Protein AF-A0AA40IBG6-F1 (afdb_monomer_lite)

pLDDT: mean 87.02, std 14.03, range [42.5, 98.12]

Structure (mmCIF, N/CA/C/O backbone):
data_AF-A0AA40IBG6-F1
#
_entry.id   AF-A0AA40IBG6-F1
#
loop_
_atom_site.group_PDB
_atom_site.id
_atom_site.type_symbol
_atom_site.label_atom_id
_atom_site.label_alt_id
_atom_site.label_comp_id
_atom_site.label_asym_id
_atom_site.label_entity_id
_atom_site.label_seq_id
_atom_site.pdbx_PDB_ins_code
_atom_site.Cartn_x
_atom_site.Cartn_y
_atom_site.Cartn_z
_atom_site.occupancy
_atom_site.B_iso_or_equiv
_atom_site.auth_seq_id
_atom_site.auth_comp_id
_atom_site.auth_asym_id
_atom_site.auth_atom_id
_atom_site.pdbx_PDB_model_num
ATOM 1 N N . MET A 1 1 ? -14.251 -7.271 5.696 1.00 66.44 1 MET A N 1
ATOM 2 C CA . MET A 1 1 ? -12.807 -7.346 6.015 1.00 66.44 1 MET A CA 1
ATOM 3 C C . MET A 1 1 ? -12.071 -6.336 5.157 1.00 66.44 1 MET A C 1
ATOM 5 O O . MET A 1 1 ? -12.525 -6.107 4.042 1.00 66.44 1 MET A O 1
ATOM 9 N N . ALA A 1 2 ? -11.006 -5.712 5.669 1.00 77.56 2 ALA A N 1
ATOM 10 C CA . ALA A 1 2 ? -10.281 -4.686 4.913 1.00 77.56 2 ALA A CA 1
ATOM 11 C C . ALA A 1 2 ? -9.310 -5.315 3.896 1.00 77.56 2 ALA A C 1
ATOM 13 O O . ALA A 1 2 ? -9.267 -4.885 2.748 1.00 77.56 2 ALA A O 1
ATOM 14 N N . LEU A 1 3 ? -8.611 -6.389 4.282 1.00 86.69 3 LEU A N 1
ATOM 15 C CA . LEU A 1 3 ? -7.849 -7.231 3.357 1.00 86.69 3 LEU A CA 1
ATOM 16 C C . LEU A 1 3 ? -8.716 -8.372 2.829 1.00 86.69 3 LEU A C 1
ATOM 18 O O . LEU A 1 3 ? -9.532 -8.930 3.570 1.00 86.69 3 LEU A O 1
ATOM 22 N N . ARG A 1 4 ? -8.513 -8.738 1.564 1.00 84.06 4 ARG A N 1
ATOM 23 C CA . ARG A 1 4 ? -9.195 -9.859 0.910 1.00 84.06 4 ARG A CA 1
ATOM 24 C C . ARG A 1 4 ? -8.158 -10.941 0.603 1.00 84.06 4 ARG A C 1
ATOM 26 O O . ARG A 1 4 ? -7.210 -10.619 -0.103 1.00 84.06 4 ARG A O 1
ATOM 33 N N . PRO A 1 5 ? -8.323 -12.186 1.079 1.00 74.19 5 PRO A N 1
ATOM 34 C CA . PRO A 1 5 ? -7.354 -13.263 0.846 1.00 74.19 5 PRO A CA 1
ATOM 35 C C . PRO A 1 5 ? -7.055 -13.541 -0.635 1.00 74.19 5 PRO A C 1
ATOM 37 O O . PRO A 1 5 ? -5.993 -14.056 -0.970 1.00 74.19 5 PRO A O 1
ATOM 40 N N . GLU A 1 6 ? -7.987 -13.206 -1.525 1.00 77.94 6 GLU A N 1
ATOM 41 C CA . GLU A 1 6 ? -7.877 -13.398 -2.971 1.00 77.94 6 GLU A CA 1
ATOM 42 C C . GLU A 1 6 ? -7.186 -12.214 -3.677 1.00 77.94 6 GLU A C 1
ATOM 44 O O . GLU A 1 6 ? -6.850 -12.291 -4.862 1.00 77.94 6 GLU A O 1
ATOM 49 N N . ASP A 1 7 ? -6.980 -11.096 -2.975 1.00 80.06 7 ASP A N 1
ATOM 50 C CA . ASP A 1 7 ? -6.405 -9.881 -3.540 1.00 80.06 7 ASP A CA 1
ATOM 51 C C . ASP A 1 7 ? -4.877 -9.937 -3.544 1.00 80.06 7 ASP A C 1
ATOM 53 O O . ASP A 1 7 ? -4.199 -9.445 -2.650 1.00 80.06 7 ASP A O 1
ATOM 57 N N . THR A 1 8 ? -4.323 -10.457 -4.638 1.00 75.94 8 THR A N 1
ATOM 58 C CA . THR A 1 8 ? -2.866 -10.537 -4.861 1.00 75.94 8 THR A CA 1
ATOM 59 C C . THR A 1 8 ? -2.125 -9.188 -4.828 1.00 75.94 8 THR A C 1
ATOM 61 O O . THR A 1 8 ? -0.888 -9.165 -4.867 1.00 75.94 8 THR A O 1
ATOM 64 N N . SER A 1 9 ? -2.845 -8.057 -4.791 1.00 79.12 9 SER A N 1
ATOM 65 C CA . SER A 1 9 ? -2.252 -6.724 -4.659 1.00 79.12 9 SER A CA 1
ATOM 66 C C . SER A 1 9 ? -1.883 -6.354 -3.222 1.00 79.12 9 SER A C 1
ATOM 68 O O 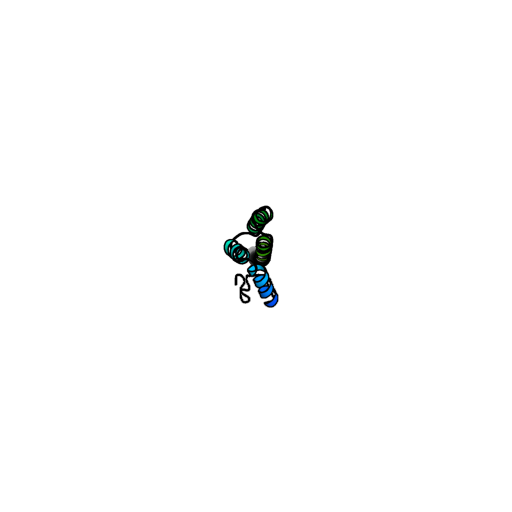. SER A 1 9 ? -1.100 -5.423 -3.045 1.00 79.12 9 SER A O 1
ATOM 70 N N . ASP A 1 10 ? -2.389 -7.072 -2.214 1.00 83.19 10 ASP A N 1
ATOM 71 C CA . ASP A 1 10 ? -2.104 -6.793 -0.802 1.00 83.19 10 ASP A CA 1
ATOM 72 C C . ASP A 1 10 ? -0.654 -7.111 -0.388 1.00 83.19 10 ASP A C 1
ATOM 74 O O . ASP A 1 10 ? -0.144 -6.531 0.567 1.00 83.19 10 ASP A O 1
ATOM 78 N N . GLY A 1 11 ? 0.033 -7.957 -1.161 1.00 87.00 11 GLY A N 1
ATOM 79 C CA . GLY A 1 11 ? 1.432 -8.334 -0.976 1.00 87.00 11 GLY A CA 1
ATOM 80 C C . GLY A 1 11 ? 1.671 -9.495 -0.011 1.00 87.00 11 GLY A C 1
ATOM 81 O O . GLY A 1 11 ? 2.820 -9.919 0.121 1.00 87.00 11 GLY A O 1
ATOM 82 N N . PHE A 1 12 ? 0.630 -10.052 0.606 1.00 90.69 12 PHE A N 1
ATOM 83 C CA . PHE A 1 12 ? 0.742 -11.233 1.454 1.00 90.69 12 PHE A CA 1
ATOM 84 C C . PHE A 1 12 ? 0.654 -12.517 0.620 1.00 90.69 12 PHE A C 1
ATOM 86 O O . PHE A 1 12 ? -0.102 -12.621 -0.340 1.00 90.69 12 PHE A O 1
ATOM 93 N N . GLN A 1 13 ? 1.445 -13.526 0.991 1.00 89.25 13 GLN A N 1
ATOM 94 C CA . GLN A 1 13 ? 1.469 -14.816 0.290 1.00 89.25 13 GLN A CA 1
ATOM 95 C C . GLN A 1 13 ? 0.556 -15.869 0.934 1.00 89.25 13 GLN A C 1
ATOM 97 O O . GLN A 1 13 ? 0.129 -16.812 0.270 1.00 89.25 13 GLN A O 1
ATOM 102 N N . HIS A 1 14 ? 0.278 -15.740 2.232 1.00 90.31 14 HIS A N 1
ATOM 103 C CA . HIS A 1 14 ? -0.388 -16.777 3.013 1.00 90.31 14 HIS A CA 1
ATOM 104 C C . HIS A 1 14 ? -1.701 -16.261 3.609 1.00 90.31 14 HIS A C 1
ATOM 106 O O . HIS A 1 14 ? -1.710 -15.309 4.390 1.00 90.31 14 HIS A O 1
ATOM 112 N N . GLY A 1 15 ? -2.815 -16.921 3.277 1.00 89.44 15 GLY A N 1
ATOM 113 C CA . GLY A 1 15 ? -4.154 -16.497 3.704 1.00 89.44 15 GLY A CA 1
ATOM 114 C C . GLY A 1 15 ? -4.372 -16.517 5.222 1.00 89.44 15 GLY A C 1
ATOM 115 O O . GLY A 1 15 ? -5.126 -15.702 5.742 1.00 89.44 15 GLY A O 1
ATOM 116 N N . ASN A 1 16 ? -3.668 -17.381 5.961 1.00 93.12 16 ASN A N 1
ATOM 117 C CA . ASN A 1 16 ? -3.695 -17.382 7.428 1.00 93.12 16 ASN A CA 1
ATOM 118 C C . ASN A 1 16 ? -3.063 -16.112 8.029 1.00 93.12 16 ASN A C 1
ATOM 120 O O . ASN A 1 16 ? -3.562 -15.601 9.028 1.00 93.12 16 ASN A O 1
ATOM 124 N N . VAL A 1 17 ? -2.014 -15.569 7.404 1.00 93.44 17 VAL A N 1
ATOM 125 C CA . VAL A 1 17 ? -1.412 -14.288 7.802 1.00 93.44 17 VAL A CA 1
ATOM 126 C C . VAL A 1 17 ? -2.390 -13.148 7.525 1.00 93.44 17 VAL A C 1
ATOM 128 O O . VAL A 1 17 ? -2.609 -12.316 8.401 1.00 93.44 17 VAL A O 1
ATOM 131 N N . VAL A 1 18 ? -3.044 -13.149 6.358 1.00 93.06 18 VAL A N 1
ATOM 132 C CA . VAL A 1 18 ? -4.083 -12.160 6.014 1.00 93.06 18 VAL A CA 1
ATOM 133 C C . VAL A 1 18 ? -5.233 -12.194 7.023 1.00 93.06 18 VAL A C 1
ATOM 135 O O . VAL A 1 18 ? -5.661 -11.146 7.507 1.00 93.06 18 VAL A O 1
ATOM 138 N N . ALA A 1 19 ? -5.711 -13.388 7.382 1.00 93.88 19 ALA A N 1
ATOM 139 C CA . ALA A 1 19 ? -6.766 -13.561 8.375 1.00 93.88 19 ALA A CA 1
ATOM 140 C C . ALA A 1 19 ? -6.353 -13.020 9.752 1.00 93.88 19 ALA A C 1
ATOM 142 O O . ALA A 1 19 ? -7.118 -12.276 10.362 1.00 93.88 19 ALA A O 1
ATOM 143 N N . PHE A 1 20 ? -5.133 -13.322 10.207 1.00 95.25 20 PHE A N 1
ATOM 144 C CA . PHE A 1 20 ? -4.607 -12.824 11.478 1.00 95.25 20 PHE A CA 1
ATOM 145 C C . PHE A 1 20 ? -4.463 -11.297 11.495 1.00 95.25 20 PHE A C 1
ATOM 147 O O . PHE A 1 20 ? -4.882 -10.649 12.450 1.00 95.25 20 PHE A O 1
ATOM 154 N N . VAL A 1 21 ? -3.921 -10.696 10.432 1.00 95.38 21 VAL A N 1
ATOM 155 C CA . VAL A 1 21 ? -3.799 -9.232 10.327 1.00 95.38 21 VAL A CA 1
ATOM 156 C C . VAL A 1 21 ? -5.179 -8.575 10.319 1.00 95.38 21 VAL A C 1
ATOM 158 O O . VAL A 1 21 ? -5.397 -7.610 11.051 1.00 95.38 21 VAL A O 1
ATOM 161 N N . ASN A 1 22 ? -6.134 -9.117 9.556 1.00 94.56 22 ASN A N 1
ATOM 162 C CA . ASN A 1 22 ? -7.521 -8.651 9.571 1.00 94.56 22 ASN A CA 1
ATOM 163 C C . ASN A 1 22 ? -8.147 -8.759 10.966 1.00 94.56 22 ASN A C 1
ATOM 165 O O . ASN A 1 22 ? -8.821 -7.823 11.383 1.00 94.56 22 ASN A O 1
ATOM 169 N N . GLU A 1 23 ? -7.925 -9.861 11.688 1.00 95.75 23 GLU A N 1
ATOM 170 C CA . GLU A 1 23 ? -8.406 -10.037 13.063 1.00 95.75 23 GLU A CA 1
ATOM 171 C C . GLU A 1 23 ? -7.813 -8.972 13.989 1.00 95.75 23 GLU A C 1
ATOM 173 O O . GLU A 1 23 ? -8.551 -8.307 14.712 1.00 95.75 23 GLU A O 1
ATOM 178 N N . LYS A 1 24 ? -6.490 -8.771 13.951 1.00 96.12 24 LYS A N 1
ATOM 179 C CA . LYS A 1 24 ? -5.801 -7.785 14.793 1.00 96.12 24 LYS A CA 1
ATOM 180 C C . LYS A 1 24 ? -6.247 -6.360 14.507 1.00 96.12 24 LYS A C 1
ATOM 182 O O . LYS A 1 24 ? -6.495 -5.602 15.439 1.00 96.12 24 LYS A 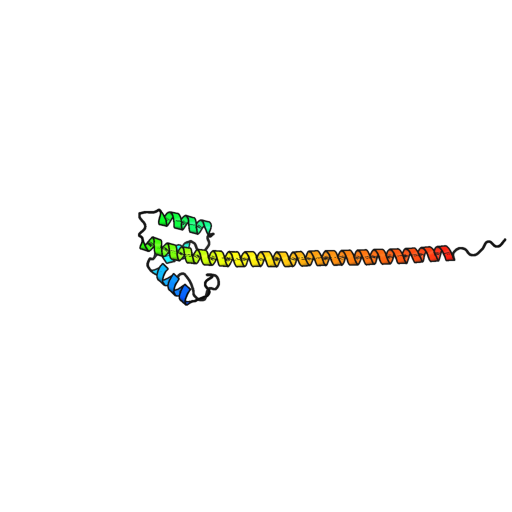O 1
ATOM 187 N N . MET A 1 25 ? -6.404 -6.022 13.237 1.00 94.12 25 MET A N 1
ATOM 188 C CA . MET A 1 25 ? -6.907 -4.727 12.807 1.00 94.12 25 MET A CA 1
ATOM 189 C C . MET A 1 25 ? -8.373 -4.532 13.220 1.00 94.12 25 MET A C 1
ATOM 191 O O . MET A 1 25 ? -8.728 -3.469 13.713 1.00 94.12 25 MET A O 1
ATOM 195 N N . ALA A 1 26 ? -9.218 -5.560 13.096 1.00 94.69 26 ALA A N 1
ATOM 196 C CA . ALA A 1 26 ? -10.644 -5.498 13.431 1.00 94.69 26 ALA A CA 1
ATOM 197 C C . ALA A 1 26 ? -10.945 -5.395 14.937 1.00 94.69 26 ALA A C 1
ATOM 199 O O . ALA A 1 26 ? -12.107 -5.228 15.305 1.00 94.69 26 ALA A O 1
ATOM 200 N N . ARG A 1 27 ? -9.928 -5.452 15.809 1.00 94.38 27 ARG A N 1
ATOM 201 C CA . ARG A 1 27 ? -10.091 -5.236 17.258 1.00 94.38 27 ARG A CA 1
ATOM 202 C C . ARG A 1 27 ? -10.613 -3.844 17.598 1.00 94.38 27 ARG A C 1
ATOM 204 O O . ARG A 1 27 ? -11.204 -3.669 18.655 1.00 94.38 27 ARG A O 1
ATOM 211 N N . HIS A 1 28 ? -10.428 -2.875 16.705 1.00 96.69 28 HIS A N 1
ATOM 212 C CA . HIS A 1 28 ? -10.970 -1.531 16.847 1.00 96.69 28 HIS A CA 1
ATOM 213 C C . HIS A 1 28 ? -11.388 -0.985 15.473 1.00 96.69 28 HIS A C 1
ATOM 215 O O . HIS A 1 28 ? -10.682 -1.190 14.487 1.00 96.69 28 HIS A O 1
ATOM 221 N N . THR A 1 29 ? -12.501 -0.247 15.390 1.00 93.56 29 THR A N 1
ATOM 222 C CA . THR A 1 29 ? -13.066 0.262 14.115 1.00 93.56 29 THR A CA 1
ATOM 223 C C . THR A 1 29 ? -12.084 1.123 13.319 1.00 93.56 29 THR A C 1
ATOM 225 O O . THR A 1 29 ? -11.977 0.986 12.102 1.00 93.56 29 THR A O 1
ATOM 228 N N . LYS A 1 30 ? -11.281 1.924 14.030 1.00 93.62 30 LYS A N 1
ATOM 229 C CA . LYS A 1 30 ? -10.188 2.709 13.441 1.00 93.62 30 LYS A CA 1
ATOM 230 C C . LYS A 1 30 ? -9.180 1.898 12.626 1.00 93.62 30 LYS A C 1
ATOM 232 O O . LYS A 1 30 ? -8.598 2.465 11.717 1.00 93.62 30 LYS A O 1
ATOM 237 N N . GLY A 1 31 ? -8.951 0.614 12.909 1.00 94.50 31 GLY A N 1
ATOM 238 C CA . GLY A 1 31 ? -7.999 -0.190 12.135 1.00 94.50 31 GLY A CA 1
ATOM 239 C C . GLY A 1 31 ? -8.429 -0.342 10.670 1.00 94.50 31 GLY A C 1
ATOM 240 O O . GLY A 1 31 ? -7.717 0.123 9.776 1.00 94.50 31 GLY A O 1
ATOM 241 N N . PRO A 1 32 ? -9.601 -0.953 10.399 1.00 94.12 32 PRO A N 1
ATOM 242 C CA . PRO A 1 32 ? -10.127 -1.078 9.044 1.00 94.12 32 PRO A CA 1
ATOM 243 C C . PRO A 1 32 ? -10.395 0.272 8.371 1.00 94.12 32 PRO A C 1
ATOM 245 O O . PRO A 1 32 ? -10.127 0.401 7.179 1.00 94.12 32 PRO A O 1
ATOM 248 N N . GLU A 1 33 ? -10.884 1.272 9.114 1.00 95.50 33 GLU A N 1
ATOM 249 C CA . GLU A 1 33 ? -11.085 2.639 8.605 1.00 95.50 33 GLU A CA 1
ATOM 250 C C . GLU A 1 33 ? -9.762 3.243 8.129 1.00 95.50 33 GLU A C 1
ATOM 252 O O . GLU A 1 33 ? -9.646 3.650 6.974 1.00 95.50 33 GLU A O 1
ATOM 257 N N . PHE A 1 34 ? -8.726 3.188 8.970 1.00 96.06 34 PHE A N 1
ATOM 258 C CA . PHE A 1 34 ? -7.398 3.680 8.630 1.00 96.06 34 PHE A CA 1
ATOM 259 C C . PHE A 1 34 ? -6.833 2.974 7.394 1.00 96.06 34 PHE A C 1
ATOM 261 O O . PHE A 1 34 ? -6.261 3.626 6.525 1.00 96.06 34 PHE A O 1
ATOM 268 N N . TYR A 1 35 ? -7.005 1.657 7.261 1.00 95.25 35 TYR A N 1
ATOM 269 C CA . TYR A 1 35 ? -6.565 0.951 6.055 1.00 95.25 35 TYR A CA 1
ATOM 270 C C . TYR A 1 35 ? -7.270 1.471 4.791 1.00 95.25 35 TYR A C 1
ATOM 272 O O . TYR A 1 35 ? -6.615 1.783 3.794 1.00 95.25 35 TYR A O 1
ATOM 280 N N . LEU A 1 36 ? -8.602 1.574 4.826 1.00 94.50 36 LEU A N 1
ATOM 281 C CA . LEU A 1 36 ? -9.413 1.951 3.666 1.00 94.50 36 LEU A CA 1
ATOM 282 C C . LEU A 1 36 ? -9.191 3.408 3.247 1.00 94.50 36 LEU A C 1
ATOM 284 O O . LEU A 1 36 ? -9.052 3.682 2.056 1.00 94.50 36 LEU A O 1
ATOM 288 N N . GLU A 1 37 ? -9.098 4.327 4.208 1.00 95.75 37 GLU A N 1
ATOM 289 C CA . GLU A 1 37 ? -8.869 5.756 3.957 1.00 95.75 37 GLU A CA 1
ATOM 290 C C . GLU A 1 37 ? -7.499 6.044 3.333 1.00 95.75 37 GLU A C 1
ATOM 292 O O . GLU A 1 37 ? -7.316 7.061 2.662 1.00 95.75 37 GLU A O 1
ATOM 297 N N . ASN A 1 38 ? -6.524 5.161 3.554 1.00 95.19 38 ASN A N 1
ATOM 298 C CA . ASN A 1 38 ? -5.132 5.401 3.188 1.00 95.19 38 ASN A CA 1
ATOM 299 C C . ASN A 1 38 ? -4.615 4.468 2.078 1.00 95.19 38 ASN A C 1
ATOM 301 O O . ASN A 1 38 ? -3.451 4.557 1.694 1.00 95.19 38 ASN A O 1
ATOM 305 N N . ILE A 1 39 ? -5.473 3.620 1.496 1.00 92.25 39 ILE A N 1
ATOM 306 C CA . ILE A 1 39 ? -5.097 2.617 0.479 1.00 92.25 39 ILE A CA 1
ATOM 307 C C . ILE A 1 39 ? -4.490 3.207 -0.805 1.00 92.25 39 ILE A C 1
ATOM 309 O O . ILE A 1 39 ? -3.750 2.528 -1.524 1.00 92.25 39 ILE A O 1
ATOM 313 N N . SER A 1 40 ? -4.823 4.461 -1.111 1.00 91.06 40 SER A N 1
ATOM 314 C CA . SER A 1 40 ? -4.373 5.174 -2.311 1.00 91.06 40 SER A CA 1
ATOM 315 C C . SER A 1 40 ? -3.132 6.037 -2.086 1.00 91.06 40 SER A C 1
ATOM 317 O O . SER A 1 40 ? -2.568 6.523 -3.067 1.00 91.06 40 SER A O 1
ATOM 319 N N . LEU A 1 41 ? -2.711 6.225 -0.834 1.00 93.69 41 LEU A N 1
ATOM 320 C CA . LEU A 1 41 ? -1.598 7.100 -0.480 1.00 93.69 41 LEU A CA 1
ATOM 321 C C . LEU A 1 41 ? -0.238 6.434 -0.716 1.00 93.69 41 LEU A C 1
ATOM 323 O O . LEU A 1 41 ? -0.119 5.216 -0.888 1.00 93.69 41 LEU A O 1
ATOM 327 N N . SER A 1 42 ? 0.807 7.256 -0.745 1.00 93.06 42 SER A N 1
ATOM 328 C CA . SER A 1 42 ? 2.187 6.783 -0.686 1.00 93.06 42 SER A CA 1
ATOM 329 C C . SER A 1 42 ? 2.544 6.293 0.721 1.00 93.06 42 SER A C 1
ATOM 331 O O . SER A 1 42 ? 1.921 6.683 1.706 1.00 93.06 42 SER A O 1
ATOM 333 N N . TRP A 1 43 ? 3.583 5.458 0.829 1.00 94.38 43 TRP A N 1
ATOM 334 C CA . TRP A 1 43 ? 4.035 4.961 2.134 1.00 94.38 43 TRP A CA 1
ATOM 335 C C . TRP A 1 43 ? 4.401 6.096 3.105 1.00 94.38 43 TRP A C 1
ATOM 337 O O . TRP A 1 43 ? 4.026 6.032 4.269 1.00 94.38 43 TRP A O 1
ATOM 347 N N . ALA A 1 44 ? 5.061 7.151 2.617 1.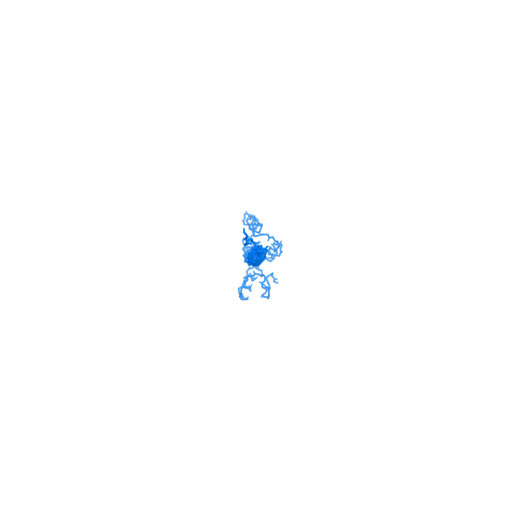00 95.50 44 ALA A N 1
ATOM 348 C CA . ALA A 1 44 ? 5.446 8.295 3.441 1.00 95.50 44 ALA A CA 1
ATOM 349 C C . ALA A 1 44 ? 4.224 8.982 4.078 1.00 95.50 44 ALA A C 1
ATOM 351 O O . ALA A 1 44 ? 4.196 9.203 5.283 1.00 95.50 44 ALA A O 1
ATOM 352 N N . GLU A 1 45 ? 3.169 9.226 3.296 1.00 97.25 45 GLU A N 1
ATOM 353 C CA . GLU A 1 45 ? 1.934 9.842 3.801 1.00 97.25 45 GLU A CA 1
ATOM 354 C C . GLU A 1 45 ? 1.204 8.949 4.819 1.00 97.25 45 GLU A C 1
ATOM 356 O O . GLU A 1 45 ? 0.617 9.447 5.781 1.00 97.25 45 GLU A O 1
ATOM 361 N N . VAL A 1 46 ? 1.233 7.624 4.624 1.00 97.19 46 VAL A N 1
ATOM 362 C CA . VAL A 1 46 ? 0.681 6.658 5.589 1.00 97.19 46 VAL A CA 1
ATOM 363 C C . VAL A 1 46 ? 1.456 6.712 6.906 1.00 97.19 46 VAL A C 1
ATOM 365 O O . VAL A 1 46 ? 0.847 6.741 7.977 1.00 97.19 46 VAL A O 1
ATOM 368 N N . GLU A 1 47 ? 2.787 6.735 6.834 1.00 97.81 47 GLU A N 1
ATOM 369 C CA . GLU A 1 47 ? 3.668 6.780 8.001 1.00 97.81 47 GLU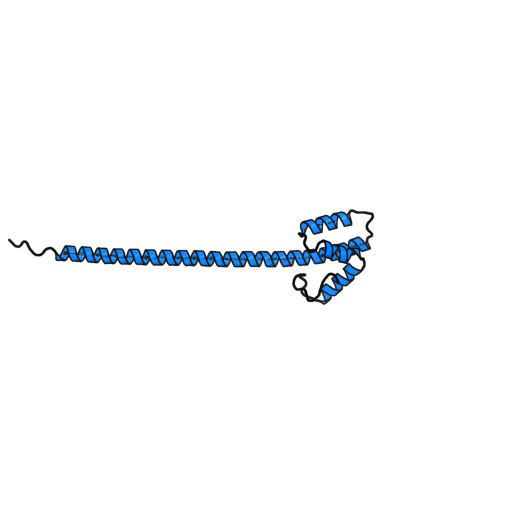 A CA 1
ATOM 370 C C . GLU A 1 47 ? 3.500 8.085 8.793 1.00 97.81 47 GLU A C 1
ATOM 372 O O . GLU A 1 47 ? 3.383 8.050 10.020 1.00 97.81 47 GLU A O 1
ATOM 377 N N . ASP A 1 48 ? 3.374 9.223 8.107 1.00 98.12 48 ASP A N 1
ATOM 378 C CA . ASP A 1 48 ? 3.108 10.520 8.737 1.00 98.12 48 ASP A CA 1
ATOM 379 C C . ASP A 1 48 ? 1.758 10.541 9.467 1.00 98.12 48 ASP A C 1
ATOM 381 O O . ASP A 1 48 ? 1.657 11.009 10.606 1.00 98.12 48 ASP A O 1
ATOM 385 N N . LYS A 1 49 ? 0.711 9.968 8.862 1.00 97.56 49 LYS A N 1
ATOM 386 C CA . LYS A 1 49 ? -0.595 9.831 9.523 1.00 97.56 49 LYS A CA 1
ATOM 387 C C . LYS A 1 49 ? -0.540 8.896 10.727 1.00 97.56 49 LYS A C 1
ATOM 389 O O . LYS A 1 49 ? -1.159 9.189 11.751 1.00 97.56 49 LYS A O 1
ATOM 394 N N . LEU A 1 50 ? 0.197 7.787 10.634 1.00 97.50 50 LEU A N 1
ATOM 395 C CA . LEU A 1 50 ? 0.382 6.883 11.767 1.00 97.50 50 LEU A CA 1
ATOM 396 C C . LEU A 1 50 ? 1.103 7.593 12.918 1.00 97.50 50 LEU A C 1
ATOM 398 O O . LEU A 1 50 ? 0.659 7.488 14.060 1.00 97.50 50 LEU A O 1
ATOM 402 N N . ARG A 1 51 ? 2.164 8.354 12.628 1.00 97.88 51 ARG A N 1
ATOM 403 C CA . ARG A 1 51 ? 2.887 9.165 13.618 1.00 97.88 51 ARG A CA 1
ATOM 404 C C . ARG A 1 51 ? 1.940 10.106 14.362 1.00 97.88 51 ARG A C 1
ATOM 406 O O . ARG A 1 51 ? 1.900 10.071 15.589 1.00 97.88 51 ARG A O 1
ATOM 413 N N . ALA A 1 52 ? 1.114 10.859 13.635 1.00 97.62 52 ALA A N 1
ATOM 414 C CA . ALA A 1 52 ? 0.139 11.769 14.236 1.00 97.62 52 ALA A CA 1
ATOM 415 C C . ALA A 1 52 ? -0.856 11.044 15.166 1.00 97.62 52 ALA A C 1
ATOM 417 O O . ALA A 1 52 ? -1.223 11.560 16.222 1.00 97.62 52 ALA A O 1
ATOM 418 N N . ILE A 1 53 ? -1.276 9.824 14.811 1.00 96.19 53 ILE A N 1
ATOM 419 C CA . ILE A 1 53 ? -2.141 8.991 15.661 1.00 96.19 53 ILE A CA 1
ATOM 420 C C . ILE A 1 53 ? -1.405 8.532 16.924 1.00 96.19 53 ILE A C 1
ATOM 422 O O . ILE A 1 53 ? -1.992 8.546 18.007 1.00 96.19 53 ILE A O 1
ATOM 426 N N . LEU A 1 54 ? -0.141 8.122 16.803 1.00 95.88 54 LEU A N 1
ATOM 427 C CA . LEU A 1 54 ? 0.668 7.647 17.928 1.00 95.88 54 LEU A CA 1
ATOM 428 C C . LEU A 1 54 ? 0.976 8.762 18.933 1.00 95.88 54 LEU A C 1
ATOM 430 O O . LEU A 1 54 ? 0.904 8.522 20.141 1.00 95.88 54 LEU A O 1
ATOM 434 N N . GLU A 1 55 ? 1.251 9.971 18.451 1.00 96.62 55 GLU A N 1
ATOM 435 C CA . GLU A 1 55 ? 1.534 11.152 19.276 1.00 96.62 55 GLU A CA 1
ATOM 436 C C . GLU A 1 55 ? 0.275 11.720 19.951 1.00 96.62 55 GLU A C 1
ATOM 438 O O . GLU A 1 55 ? 0.358 12.358 21.000 1.00 96.62 55 GLU A O 1
ATOM 443 N N . ASN A 1 56 ? -0.914 11.444 19.409 1.00 95.50 56 ASN A N 1
ATOM 444 C CA . ASN A 1 56 ? -2.167 11.907 19.989 1.00 95.50 56 ASN A CA 1
ATOM 445 C C . ASN A 1 56 ? -2.526 11.117 21.264 1.00 95.50 56 ASN A C 1
ATOM 447 O O . ASN A 1 56 ? -2.852 9.925 21.221 1.00 95.50 56 ASN A O 1
ATOM 451 N N . SER A 1 57 ? -2.499 11.786 22.418 1.00 93.06 57 SER A N 1
ATOM 452 C CA . SER A 1 57 ? -2.849 11.198 23.719 1.00 93.06 57 SER A CA 1
ATOM 453 C C . SER A 1 57 ? -4.342 10.886 23.876 1.00 93.06 57 SER A C 1
ATOM 455 O O . SER A 1 57 ? -4.694 10.038 24.690 1.00 93.06 57 SER A O 1
ATOM 457 N N . ALA A 1 58 ? -5.216 11.510 23.080 1.00 95.44 58 ALA A N 1
ATOM 458 C CA . ALA A 1 58 ? -6.655 11.249 23.097 1.00 95.44 58 ALA A CA 1
ATOM 459 C C . ALA A 1 58 ? -7.041 9.942 22.381 1.00 95.44 58 ALA A C 1
ATOM 461 O O . ALA A 1 58 ? -8.180 9.487 22.489 1.00 95.44 58 ALA A O 1
ATOM 462 N N . VAL A 1 59 ? -6.120 9.331 21.629 1.00 94.06 59 VAL A N 1
ATOM 463 C CA . VAL A 1 59 ? -6.358 8.042 20.971 1.00 94.06 59 VAL A CA 1
ATOM 464 C C . VAL A 1 59 ? -5.998 6.906 21.927 1.00 94.06 59 VAL A C 1
ATOM 466 O O . VAL A 1 59 ? -4.905 6.877 22.490 1.00 94.06 59 VAL A O 1
ATOM 469 N N . THR A 1 60 ? -6.910 5.947 22.087 1.00 96.38 60 THR A N 1
ATOM 470 C CA . THR A 1 60 ? -6.716 4.773 22.950 1.00 96.38 60 THR A CA 1
ATOM 471 C C . THR A 1 60 ? -5.592 3.866 22.436 1.00 96.38 60 THR A C 1
ATOM 473 O O . THR A 1 60 ? -5.299 3.843 21.238 1.00 96.38 60 THR A O 1
ATOM 476 N N . SER A 1 61 ? -4.973 3.081 23.328 1.00 95.25 61 SER A N 1
ATOM 477 C CA . SER A 1 61 ? -3.925 2.115 22.941 1.00 95.25 61 SER A CA 1
ATOM 478 C C . SER A 1 61 ? -4.431 1.116 21.901 1.00 95.25 61 SER A C 1
ATOM 480 O O . SER A 1 61 ? -3.777 0.893 20.889 1.00 95.25 61 SER A O 1
ATOM 482 N N . GLU A 1 62 ? -5.643 0.589 22.091 1.00 95.94 62 GLU A N 1
ATOM 483 C CA . GLU A 1 62 ? -6.260 -0.362 21.160 1.00 95.94 62 GLU A CA 1
ATOM 484 C C . GLU A 1 62 ? -6.467 0.239 19.766 1.00 95.94 62 GLU A C 1
ATOM 486 O O . GLU A 1 62 ? -6.211 -0.420 18.760 1.00 95.94 62 GLU A O 1
ATOM 491 N N . ALA A 1 63 ? -6.877 1.508 19.683 1.00 95.00 63 ALA A N 1
ATOM 492 C CA . ALA A 1 63 ? -6.995 2.200 18.407 1.00 95.00 63 ALA A CA 1
ATOM 493 C C . ALA A 1 63 ? -5.630 2.405 17.738 1.00 95.00 63 ALA A C 1
ATOM 495 O O . ALA A 1 63 ? -5.513 2.209 16.530 1.00 95.00 63 ALA A O 1
ATOM 496 N N . LYS A 1 64 ? -4.595 2.771 18.507 1.00 97.31 64 LYS A N 1
ATOM 497 C CA . LYS A 1 64 ? -3.220 2.903 17.998 1.00 97.31 64 LYS A CA 1
ATOM 498 C C . LYS A 1 64 ? -2.700 1.574 17.455 1.00 97.31 64 LYS A C 1
ATOM 500 O O . LYS A 1 64 ? -2.158 1.544 16.354 1.00 97.31 64 LYS A O 1
ATOM 505 N N . GLU A 1 65 ? -2.911 0.483 18.186 1.00 97.38 65 GLU A N 1
ATOM 506 C CA . GLU A 1 65 ? -2.537 -0.868 17.762 1.00 97.38 65 GLU A CA 1
ATOM 507 C C . GLU A 1 65 ? -3.284 -1.290 16.494 1.00 97.38 65 GLU A C 1
ATOM 509 O O . GLU A 1 65 ? -2.663 -1.755 15.539 1.00 97.38 65 GLU A O 1
ATOM 514 N N . ALA A 1 66 ? -4.601 -1.086 16.439 1.00 96.56 66 ALA A N 1
ATOM 515 C CA . ALA A 1 66 ? -5.399 -1.404 15.260 1.00 96.56 66 ALA A CA 1
ATOM 516 C C . ALA A 1 66 ? -4.945 -0.606 14.024 1.00 96.56 66 ALA A C 1
ATOM 518 O O . ALA A 1 66 ? -4.807 -1.180 12.941 1.00 96.56 66 ALA A O 1
ATOM 519 N N . CYS A 1 67 ? -4.642 0.688 14.185 1.00 96.50 67 CYS A N 1
ATOM 520 C CA . CYS A 1 67 ? -4.052 1.511 13.127 1.00 96.50 67 CYS A CA 1
ATOM 521 C C . CYS A 1 67 ? -2.653 1.026 12.732 1.00 96.50 67 CYS A C 1
ATOM 523 O O . CYS A 1 67 ? -2.339 1.018 11.548 1.00 96.50 67 CYS A O 1
ATOM 525 N N . ALA A 1 68 ? -1.824 0.573 13.677 1.00 97.56 68 ALA A N 1
ATOM 526 C CA . ALA A 1 68 ? -0.507 0.016 13.373 1.00 97.56 68 ALA A CA 1
ATOM 527 C C . ALA A 1 68 ? -0.606 -1.257 12.513 1.00 97.56 68 ALA A C 1
ATOM 529 O O . ALA A 1 68 ? 0.159 -1.411 11.562 1.00 97.56 68 ALA A O 1
ATOM 530 N N . TRP A 1 69 ? -1.586 -2.132 12.775 1.00 97.50 69 TRP A N 1
ATOM 531 C CA . TRP A 1 69 ? -1.877 -3.284 11.910 1.00 97.50 69 TRP A CA 1
ATOM 532 C C . TRP A 1 69 ? -2.382 -2.864 10.522 1.00 97.50 69 TRP A C 1
ATOM 534 O O . TRP A 1 69 ? -1.968 -3.453 9.521 1.00 97.50 69 TRP A O 1
ATOM 544 N N . GLY A 1 70 ? -3.209 -1.817 10.443 1.00 95.75 70 GLY A N 1
ATOM 545 C CA . GLY A 1 70 ? -3.611 -1.207 9.170 1.00 95.75 70 GLY A CA 1
ATOM 546 C C . GLY A 1 70 ? -2.419 -0.655 8.380 1.00 95.75 70 GLY A C 1
ATOM 547 O O . GLY A 1 70 ? -2.270 -0.953 7.194 1.00 95.75 70 GLY A O 1
ATOM 548 N N . SER A 1 71 ? -1.517 0.070 9.043 1.00 96.69 71 SER A N 1
ATOM 549 C CA . SER A 1 71 ? -0.273 0.581 8.459 1.00 96.69 71 SER A CA 1
ATOM 550 C C . SER A 1 71 ? 0.661 -0.531 8.005 1.00 96.69 71 SER A C 1
ATOM 552 O O . SER A 1 71 ? 1.214 -0.435 6.916 1.00 96.69 71 SER A O 1
ATOM 554 N N . LEU A 1 72 ? 0.812 -1.612 8.778 1.00 96.38 72 LEU A N 1
ATOM 555 C CA . LEU A 1 72 ? 1.597 -2.776 8.359 1.00 96.38 72 LEU A CA 1
ATOM 556 C C . LEU A 1 72 ? 1.080 -3.321 7.023 1.00 96.38 72 LEU A C 1
ATOM 558 O O . LEU A 1 72 ? 1.856 -3.537 6.092 1.00 96.38 72 LEU A O 1
ATOM 562 N N . ALA A 1 73 ? -0.234 -3.505 6.914 1.00 95.69 73 ALA A N 1
ATOM 563 C CA . ALA A 1 73 ? -0.851 -4.009 5.698 1.00 95.69 73 ALA A CA 1
ATOM 564 C C . ALA A 1 73 ? -0.668 -3.054 4.503 1.00 95.69 73 ALA A C 1
ATOM 566 O O . ALA A 1 73 ? -0.393 -3.500 3.388 1.00 95.69 73 ALA A O 1
ATOM 567 N N . LEU A 1 74 ? -0.765 -1.739 4.729 1.00 95.50 74 LEU A N 1
ATOM 568 C CA . LEU A 1 74 ? -0.471 -0.724 3.711 1.00 95.50 74 LEU A CA 1
ATOM 569 C C . LEU A 1 74 ? 1.003 -0.736 3.293 1.00 95.50 74 LEU A C 1
ATOM 571 O O . LEU A 1 74 ? 1.295 -0.660 2.103 1.00 95.50 74 LEU A O 1
ATOM 575 N N . GLY A 1 75 ? 1.931 -0.898 4.235 1.00 94.56 75 GLY A N 1
ATOM 576 C CA . GLY A 1 75 ? 3.365 -0.973 3.957 1.00 94.56 75 GLY A CA 1
ATOM 577 C C . GLY A 1 75 ? 3.728 -2.169 3.084 1.00 94.56 75 GLY A C 1
ATOM 578 O O . GLY A 1 75 ? 4.432 -2.015 2.084 1.00 94.56 75 GLY A O 1
ATOM 579 N N . VAL A 1 76 ? 3.174 -3.346 3.389 1.00 94.06 76 VAL A N 1
ATOM 580 C CA . VAL A 1 76 ? 3.355 -4.558 2.572 1.00 94.06 76 VAL A CA 1
ATOM 581 C C . VAL A 1 76 ? 2.797 -4.353 1.156 1.00 94.06 76 VAL A C 1
ATOM 583 O O . VAL A 1 76 ? 3.490 -4.639 0.172 1.00 94.06 76 VAL A O 1
ATOM 586 N N . ARG A 1 77 ? 1.604 -3.758 1.029 1.00 92.12 77 ARG A N 1
ATOM 587 C CA . ARG A 1 77 ? 0.999 -3.388 -0.263 1.00 92.12 77 ARG A CA 1
ATOM 588 C C . ARG A 1 77 ? 1.885 -2.415 -1.049 1.00 92.12 77 ARG A C 1
ATOM 590 O O . ARG A 1 77 ? 2.118 -2.612 -2.246 1.00 92.12 77 ARG A O 1
ATOM 597 N N . CYS A 1 78 ? 2.407 -1.376 -0.398 1.00 90.75 78 CYS A N 1
ATOM 598 C CA . CYS A 1 78 ? 3.309 -0.396 -1.005 1.00 90.75 78 CYS A CA 1
ATOM 599 C C . CYS A 1 78 ? 4.608 -1.049 -1.491 1.00 90.75 78 CYS A C 1
ATOM 601 O O . CYS A 1 78 ? 4.994 -0.830 -2.641 1.00 90.75 78 CYS A O 1
ATOM 603 N N . ALA A 1 79 ? 5.239 -1.898 -0.677 1.00 89.19 79 ALA A N 1
ATOM 604 C CA . ALA A 1 79 ? 6.445 -2.632 -1.054 1.00 89.19 79 ALA A CA 1
ATOM 605 C C . ALA A 1 79 ? 6.188 -3.553 -2.259 1.00 89.19 79 ALA A C 1
ATOM 607 O O . ALA A 1 79 ? 6.968 -3.581 -3.217 1.00 89.19 79 ALA A O 1
ATOM 608 N N . ARG A 1 80 ? 5.042 -4.247 -2.276 1.00 88.38 80 ARG A N 1
ATOM 609 C CA . ARG A 1 80 ? 4.638 -5.089 -3.409 1.00 88.38 80 ARG A CA 1
ATOM 610 C C . ARG A 1 80 ? 4.429 -4.273 -4.685 1.00 88.38 80 ARG A C 1
ATOM 612 O O . ARG A 1 80 ? 4.889 -4.680 -5.757 1.00 88.38 80 ARG A O 1
ATOM 619 N N . ARG A 1 81 ? 3.771 -3.113 -4.582 1.00 84.56 81 ARG A N 1
ATOM 620 C CA . ARG A 1 81 ? 3.554 -2.182 -5.701 1.00 84.56 81 ARG A CA 1
ATOM 621 C C . ARG A 1 81 ? 4.872 -1.622 -6.235 1.00 84.56 81 ARG A C 1
ATOM 623 O O . ARG A 1 81 ? 5.058 -1.623 -7.451 1.00 84.56 81 ARG A O 1
ATOM 630 N N . GLN A 1 82 ? 5.779 -1.191 -5.359 1.00 80.38 82 GLN A N 1
ATOM 631 C CA . GLN A 1 82 ? 7.101 -0.684 -5.738 1.00 80.38 82 GLN A CA 1
ATOM 632 C C . GLN A 1 82 ? 7.920 -1.753 -6.462 1.00 80.38 82 GLN A C 1
ATOM 634 O O . GLN A 1 82 ? 8.437 -1.486 -7.544 1.00 80.38 82 GLN A O 1
ATOM 639 N N . GLY A 1 83 ? 7.956 -2.985 -5.943 1.00 78.62 83 GLY A N 1
ATOM 640 C CA . GLY A 1 83 ? 8.597 -4.107 -6.632 1.00 78.62 83 GLY A CA 1
ATOM 641 C C . GLY A 1 83 ? 8.030 -4.306 -8.041 1.00 78.62 83 GLY A C 1
ATOM 642 O O . GLY A 1 83 ? 8.780 -4.375 -9.013 1.00 78.62 83 GLY A O 1
ATOM 643 N N . ARG A 1 84 ? 6.698 -4.299 -8.191 1.00 78.94 84 ARG A N 1
ATOM 644 C CA . ARG A 1 84 ? 6.040 -4.428 -9.504 1.00 78.94 84 ARG A CA 1
ATOM 645 C C . ARG A 1 84 ? 6.394 -3.285 -10.460 1.00 78.94 84 ARG A C 1
ATOM 647 O O . ARG A 1 84 ? 6.640 -3.542 -11.636 1.00 78.94 84 ARG A O 1
ATOM 654 N N . GLN A 1 85 ? 6.415 -2.045 -9.975 1.00 79.38 85 GLN A N 1
ATOM 655 C CA . GLN A 1 85 ? 6.766 -0.871 -10.779 1.00 79.38 85 GLN A CA 1
ATOM 656 C C . GLN A 1 85 ? 8.232 -0.906 -11.218 1.00 79.38 85 GLN A C 1
ATOM 658 O O . GLN A 1 85 ? 8.514 -0.708 -12.397 1.00 79.38 85 GLN A O 1
ATOM 663 N N . LEU A 1 86 ? 9.155 -1.242 -10.314 1.00 79.31 86 LEU A N 1
ATOM 664 C CA . LEU A 1 86 ? 10.574 -1.396 -10.637 1.00 79.31 86 LEU A CA 1
ATOM 665 C C . LEU A 1 86 ? 10.799 -2.501 -11.673 1.00 79.31 86 LEU A C 1
ATOM 667 O O . LEU A 1 86 ? 11.549 -2.304 -12.628 1.00 79.31 86 LEU A O 1
ATOM 671 N N . HIS A 1 87 ? 10.113 -3.640 -11.540 1.00 79.19 87 HIS A N 1
ATOM 672 C CA . HIS A 1 87 ? 10.180 -4.711 -12.534 1.00 79.19 87 HIS A CA 1
ATOM 673 C C . HIS A 1 87 ? 9.645 -4.274 -13.903 1.00 79.19 87 HIS A C 1
ATOM 675 O O . HIS A 1 87 ? 10.264 -4.592 -14.918 1.00 79.19 87 HIS A O 1
ATOM 681 N N . ALA A 1 88 ? 8.544 -3.519 -13.946 1.00 79.56 88 ALA A N 1
ATOM 682 C CA . ALA A 1 88 ? 7.993 -2.991 -15.192 1.00 79.56 88 ALA A CA 1
ATOM 683 C C . ALA A 1 88 ? 8.951 -1.993 -15.868 1.00 79.56 88 ALA A C 1
ATOM 685 O O . ALA A 1 88 ? 9.239 -2.139 -17.056 1.00 79.56 88 ALA A O 1
ATOM 686 N N . CYS A 1 89 ? 9.517 -1.045 -15.113 1.00 84.69 89 CYS A N 1
ATOM 687 C CA . CYS A 1 89 ? 10.521 -0.108 -15.626 1.00 84.69 89 CYS A CA 1
ATOM 688 C C . CYS A 1 89 ? 11.765 -0.837 -16.146 1.00 84.69 89 CYS A C 1
ATOM 690 O O . CYS A 1 89 ? 12.284 -0.505 -17.210 1.00 84.69 89 CYS A O 1
ATOM 692 N N . ARG A 1 90 ? 12.227 -1.868 -15.430 1.00 89.31 90 ARG A N 1
ATOM 693 C CA . ARG A 1 90 ? 13.386 -2.665 -15.845 1.00 89.31 90 ARG A CA 1
ATOM 694 C C . ARG A 1 90 ? 13.125 -3.425 -17.142 1.00 89.31 90 ARG A C 1
ATOM 696 O O . ARG A 1 90 ? 14.001 -3.475 -17.999 1.00 89.31 90 ARG A O 1
ATOM 703 N N . LEU A 1 91 ? 11.932 -4.001 -17.294 1.00 90.75 91 LEU A N 1
ATOM 704 C CA . LEU A 1 91 ? 11.541 -4.685 -18.524 1.00 90.75 91 LEU A CA 1
ATOM 705 C C . LEU A 1 91 ? 11.482 -3.709 -19.703 1.00 90.75 91 LEU A C 1
ATOM 707 O O . LEU A 1 91 ? 12.019 -4.016 -20.764 1.00 90.75 91 LEU A O 1
ATOM 711 N N . GLN A 1 92 ? 10.887 -2.531 -19.501 1.00 91.75 92 GLN A N 1
ATOM 712 C CA . GLN A 1 92 ? 10.824 -1.489 -20.524 1.00 91.75 92 GLN A CA 1
ATOM 713 C C . GLN A 1 92 ? 12.229 -1.063 -20.969 1.00 91.75 92 GLN A C 1
ATOM 715 O O . GLN A 1 92 ? 12.536 -1.066 -22.159 1.00 91.75 92 GLN A O 1
ATOM 720 N N . TRP A 1 93 ? 13.119 -0.805 -20.009 1.00 93.69 93 TRP A N 1
ATOM 721 C CA . TRP A 1 93 ? 14.507 -0.449 -20.291 1.00 93.69 93 TRP A CA 1
ATOM 722 C C . TRP A 1 93 ? 15.242 -1.529 -21.103 1.00 93.69 93 TRP A C 1
ATOM 724 O O . TRP A 1 93 ? 15.911 -1.214 -22.086 1.00 93.69 93 TRP A O 1
ATOM 734 N N . LEU A 1 94 ? 15.074 -2.812 -20.756 1.00 95.12 94 LEU A N 1
ATOM 735 C CA . LEU A 1 94 ? 15.678 -3.925 -21.503 1.00 95.12 94 LEU A CA 1
ATOM 736 C C . LEU A 1 94 ? 15.167 -4.012 -22.949 1.00 95.12 94 LEU A C 1
ATOM 738 O O . LEU A 1 94 ? 15.937 -4.306 -23.870 1.00 95.12 94 LEU A O 1
ATOM 742 N N . GLN A 1 95 ? 13.875 -3.757 -23.162 1.00 94.38 95 GLN A N 1
ATOM 743 C CA . GLN A 1 95 ? 13.292 -3.750 -24.502 1.00 94.38 95 GLN A CA 1
ATOM 744 C C . GLN A 1 95 ? 13.887 -2.633 -25.357 1.00 94.38 95 GLN A C 1
ATOM 746 O O . GLN A 1 95 ? 14.271 -2.874 -26.504 1.00 94.38 95 GLN A O 1
ATOM 751 N N . ASP A 1 96 ? 13.999 -1.429 -24.805 1.00 95.25 96 ASP A N 1
ATOM 752 C CA . ASP A 1 96 ? 14.510 -0.274 -25.542 1.00 95.25 96 ASP A CA 1
ATOM 753 C C . ASP A 1 96 ? 16.009 -0.401 -25.830 1.00 95.25 96 ASP A C 1
ATOM 755 O O . ASP A 1 96 ? 16.447 -0.122 -26.949 1.00 95.25 96 ASP A O 1
ATOM 759 N N . PHE A 1 97 ? 16.772 -0.963 -24.890 1.00 95.25 97 PHE A N 1
ATOM 760 C CA . PHE A 1 97 ? 18.170 -1.329 -25.109 1.00 95.25 97 PHE A CA 1
ATOM 761 C C . PHE A 1 97 ? 18.337 -2.298 -26.291 1.00 95.25 97 PHE A C 1
ATOM 763 O O . PHE A 1 97 ? 19.168 -2.088 -27.177 1.00 95.25 97 PHE A O 1
ATOM 770 N N . THR A 1 98 ? 17.500 -3.337 -26.358 1.00 96.56 98 THR A N 1
ATOM 771 C CA . THR A 1 98 ? 17.561 -4.339 -27.435 1.00 96.56 98 THR A CA 1
ATOM 772 C C . THR A 1 98 ? 17.212 -3.734 -28.797 1.00 96.56 98 THR A C 1
ATOM 774 O O . THR A 1 98 ? 17.865 -4.040 -29.799 1.00 96.56 98 THR A O 1
ATOM 777 N N . LYS A 1 99 ? 16.208 -2.847 -28.852 1.00 96.50 99 LYS A N 1
ATOM 778 C CA . LYS A 1 99 ? 15.839 -2.130 -30.084 1.00 96.50 99 LYS A CA 1
ATOM 779 C C . LYS A 1 99 ? 16.996 -1.276 -30.594 1.00 96.50 99 LYS A C 1
ATOM 781 O O . LYS A 1 99 ? 17.324 -1.365 -31.777 1.00 96.50 99 LYS A O 1
ATOM 786 N N . LEU A 1 100 ? 17.633 -0.512 -29.705 1.00 97.12 100 LEU A N 1
ATOM 787 C CA . LEU A 1 100 ? 18.767 0.346 -30.047 1.00 97.12 100 LEU A CA 1
ATOM 788 C C . LEU A 1 100 ? 19.940 -0.471 -30.606 1.00 97.12 100 LEU A C 1
ATOM 790 O O . LEU A 1 100 ? 20.512 -0.131 -31.645 1.00 97.12 100 LEU A O 1
ATOM 794 N N . HIS A 1 101 ? 20.259 -1.594 -29.960 1.00 96.44 101 HIS A N 1
ATOM 795 C CA . HIS A 1 101 ? 21.323 -2.478 -30.423 1.00 96.44 101 HIS A CA 1
ATOM 796 C C . HIS A 1 101 ? 21.012 -3.072 -31.804 1.00 96.44 101 HIS A C 1
ATOM 798 O O . HIS A 1 101 ? 21.864 -3.090 -32.693 1.00 96.44 101 HIS A O 1
ATOM 804 N N . LYS A 1 102 ? 19.764 -3.502 -32.030 1.00 97.12 102 LYS A N 1
ATOM 805 C CA . LYS A 1 102 ? 19.324 -4.019 -33.330 1.00 97.12 102 LYS A CA 1
ATOM 806 C C . LYS A 1 102 ? 19.432 -2.957 -34.431 1.00 97.12 102 LYS A C 1
ATOM 808 O O . LYS A 1 102 ? 19.912 -3.275 -35.517 1.00 97.12 102 LYS A O 1
ATOM 813 N N . SER A 1 103 ? 19.042 -1.707 -34.165 1.00 96.69 103 SER A N 1
ATOM 814 C CA . SER A 1 103 ? 19.205 -0.621 -35.142 1.00 96.69 103 SER A CA 1
ATOM 815 C C . SER A 1 103 ? 20.673 -0.336 -35.459 1.00 96.69 103 SER A C 1
ATOM 817 O O . SER A 1 103 ? 21.010 -0.166 -36.629 1.00 96.69 103 SER A O 1
ATOM 819 N N . ALA A 1 104 ? 21.554 -0.358 -34.454 1.00 96.19 104 ALA A N 1
ATOM 820 C CA . ALA A 1 104 ? 22.984 -0.133 -34.653 1.00 96.19 104 ALA A CA 1
ATOM 821 C C . ALA A 1 104 ? 23.619 -1.230 -35.523 1.00 96.19 104 ALA A C 1
ATOM 823 O O . ALA A 1 104 ? 24.352 -0.926 -36.463 1.00 96.19 104 ALA A O 1
ATOM 824 N N . LEU A 1 105 ? 23.278 -2.499 -35.275 1.00 96.56 105 LEU A N 1
ATOM 825 C CA . LEU A 1 105 ? 23.740 -3.614 -36.105 1.00 96.56 105 LEU A CA 1
ATOM 826 C C . LEU A 1 105 ? 23.224 -3.520 -37.546 1.00 96.56 105 LEU A C 1
ATOM 828 O O . LEU A 1 105 ? 23.978 -3.782 -38.480 1.00 96.56 105 LEU A O 1
ATOM 832 N N . HIS A 1 106 ? 21.962 -3.127 -37.747 1.00 97.38 106 HIS A N 1
ATOM 833 C CA . HIS A 1 106 ? 21.421 -2.929 -39.094 1.00 97.38 106 HIS A CA 1
ATOM 834 C C . HIS A 1 106 ? 22.108 -1.781 -39.843 1.00 97.38 106 HIS A C 1
ATOM 836 O O . HIS A 1 106 ? 22.406 -1.934 -41.030 1.00 97.38 106 HIS A O 1
ATOM 842 N N . ALA A 1 107 ? 22.389 -0.663 -39.170 1.00 96.62 107 ALA A N 1
ATOM 843 C CA . ALA A 1 107 ? 23.130 0.451 -39.757 1.00 96.62 107 ALA A CA 1
ATOM 844 C C . ALA A 1 107 ? 24.552 0.019 -40.143 1.00 96.62 107 ALA A C 1
ATOM 846 O O . ALA A 1 107 ? 24.968 0.211 -41.282 1.00 96.62 107 ALA A O 1
ATOM 847 N N . LEU A 1 108 ? 25.256 -0.672 -39.242 1.00 95.81 108 LEU A N 1
ATOM 848 C CA . LEU A 1 108 ? 26.595 -1.194 -39.510 1.00 95.81 108 LEU A CA 1
ATOM 849 C C . LEU A 1 108 ? 26.609 -2.167 -40.698 1.00 95.81 108 LEU A C 1
ATOM 851 O O . LEU A 1 108 ? 27.458 -2.052 -41.580 1.00 95.81 108 LEU A O 1
ATOM 855 N N . ALA A 1 109 ? 25.651 -3.095 -40.756 1.00 96.44 109 ALA A N 1
ATOM 856 C CA . ALA A 1 109 ? 25.528 -4.034 -41.868 1.00 96.44 109 ALA A CA 1
ATOM 857 C C . ALA A 1 109 ? 25.240 -3.326 -43.204 1.00 96.44 109 ALA A C 1
ATOM 859 O O . ALA A 1 109 ? 25.708 -3.777 -44.249 1.00 96.44 109 ALA A O 1
ATOM 860 N N . SER A 1 110 ? 24.482 -2.227 -43.178 1.00 95.00 110 SER A N 1
ATOM 861 C CA . SER A 1 110 ? 24.196 -1.418 -44.369 1.00 95.00 110 SER A CA 1
ATOM 862 C C . SER A 1 110 ? 25.451 -0.691 -44.849 1.00 95.00 110 SER A C 1
ATOM 864 O O . SER A 1 110 ? 25.809 -0.826 -46.016 1.00 95.00 110 SER A O 1
ATOM 866 N N . ASN A 1 111 ? 26.187 -0.051 -43.936 1.00 95.19 111 ASN A N 1
ATOM 867 C CA . ASN A 1 111 ? 27.450 0.623 -44.246 1.00 95.19 111 ASN A CA 1
ATOM 868 C C . ASN A 1 111 ? 28.496 -0.357 -44.803 1.00 95.19 111 ASN A C 1
ATOM 870 O O . ASN A 1 111 ? 29.181 -0.057 -45.774 1.00 95.19 111 ASN A O 1
ATOM 874 N N . MET A 1 112 ? 28.603 -1.565 -44.233 1.00 94.44 112 MET A N 1
ATOM 875 C CA . MET A 1 112 ? 29.509 -2.597 -44.757 1.00 94.44 112 MET A CA 1
ATOM 876 C C . MET A 1 112 ? 29.141 -3.025 -46.182 1.00 94.44 112 MET A C 1
ATOM 878 O O . MET A 1 112 ? 30.028 -3.221 -47.014 1.00 94.44 112 MET A O 1
ATOM 882 N N . LYS A 1 113 ? 27.843 -3.160 -46.484 1.00 93.94 113 LYS A N 1
ATOM 883 C CA . LYS A 1 113 ? 27.385 -3.463 -47.846 1.00 93.94 113 LYS A CA 1
ATOM 884 C C . LYS A 1 113 ? 27.727 -2.332 -48.808 1.00 93.94 113 LYS A C 1
ATOM 886 O O . LYS A 1 113 ? 28.236 -2.617 -49.886 1.00 93.94 113 LYS A O 1
ATOM 891 N N . GLU A 1 114 ? 27.491 -1.084 -48.418 1.00 92.38 114 GLU A N 1
ATOM 892 C CA . GLU A 1 114 ? 27.813 0.092 -49.228 1.00 92.38 114 GLU A CA 1
ATOM 893 C C . GLU A 1 114 ? 29.305 0.144 -49.576 1.00 92.38 114 GLU A C 1
ATOM 895 O O . GLU A 1 114 ? 29.647 0.124 -50.757 1.00 92.38 114 GLU A O 1
ATOM 900 N N . LEU A 1 115 ? 30.187 0.031 -48.576 1.00 91.12 115 LEU A N 1
ATOM 901 C CA . LEU A 1 115 ? 31.640 -0.025 -48.780 1.00 91.12 115 LEU A CA 1
ATOM 902 C C . LEU A 1 115 ? 32.062 -1.179 -49.705 1.00 91.12 115 LEU A C 1
ATOM 904 O O . LEU A 1 115 ? 32.938 -1.022 -50.556 1.00 91.12 115 LEU A O 1
ATOM 908 N N . SER A 1 116 ? 31.426 -2.350 -49.578 1.00 89.00 116 SER A N 1
ATOM 909 C CA . SER A 1 116 ? 31.711 -3.492 -50.457 1.00 89.00 116 SER A CA 1
ATOM 910 C C . SER A 1 116 ? 31.278 -3.247 -51.910 1.00 89.00 116 SER A C 1
ATOM 912 O O . SER A 1 116 ? 31.971 -3.657 -52.845 1.00 89.00 116 SER A O 1
ATOM 914 N N . CYS A 1 117 ? 30.160 -2.543 -52.114 1.00 88.12 117 CYS A N 1
ATOM 915 C CA . CYS A 1 117 ? 29.671 -2.151 -53.432 1.00 88.12 117 CYS A CA 1
ATOM 916 C C . CYS A 1 117 ? 30.571 -1.080 -54.061 1.00 88.12 117 CYS A C 1
ATOM 918 O O . CYS A 1 117 ? 30.911 -1.191 -55.238 1.00 88.12 117 CYS A O 1
ATOM 920 N N . GLU A 1 118 ? 30.998 -0.077 -53.292 1.00 84.81 118 GLU A N 1
ATOM 921 C CA . GLU A 1 118 ? 31.930 0.962 -53.743 1.00 84.81 118 GLU A CA 1
ATOM 922 C C . GLU A 1 118 ? 33.272 0.371 -54.179 1.00 84.81 118 GLU A C 1
ATOM 924 O O . GLU A 1 118 ? 33.739 0.665 -55.281 1.00 84.81 118 GLU A O 1
ATOM 929 N N . ALA A 1 119 ? 33.853 -0.524 -53.373 1.00 80.12 119 ALA A N 1
ATOM 930 C CA . ALA A 1 119 ? 35.094 -1.213 -53.716 1.00 80.12 119 ALA A CA 1
ATOM 931 C C . ALA A 1 119 ? 34.956 -2.010 -55.024 1.00 80.12 119 ALA A C 1
ATOM 933 O O . ALA A 1 119 ? 35.816 -1.930 -55.903 1.00 80.12 119 ALA A O 1
ATOM 934 N N . ARG A 1 120 ? 33.842 -2.731 -55.203 1.00 72.56 120 ARG A N 1
ATOM 935 C CA . ARG A 1 120 ? 33.572 -3.494 -56.430 1.00 72.56 120 ARG A CA 1
ATOM 936 C C . ARG A 1 120 ? 33.410 -2.589 -57.655 1.00 72.56 120 ARG A C 1
ATOM 938 O O . ARG A 1 120 ? 33.992 -2.874 -58.699 1.00 72.56 120 ARG A O 1
ATOM 945 N N . ASN A 1 121 ? 32.677 -1.486 -57.523 1.00 71.31 121 ASN A N 1
ATOM 946 C CA . ASN A 1 121 ? 32.463 -0.523 -58.604 1.00 71.31 121 ASN A CA 1
ATOM 947 C C . ASN A 1 121 ? 33.753 0.232 -58.972 1.00 71.31 121 ASN A C 1
ATOM 949 O O . ASN A 1 121 ? 33.984 0.517 -60.148 1.00 71.31 121 ASN A O 1
ATOM 953 N N . GLY A 1 122 ? 34.608 0.531 -57.989 1.00 66.19 122 GLY A N 1
ATOM 954 C CA . GLY A 1 122 ? 35.933 1.118 -58.197 1.00 66.19 122 GLY A CA 1
ATOM 955 C C . GLY A 1 122 ? 36.874 0.183 -58.960 1.00 66.19 122 GLY A C 1
ATOM 956 O O . GLY A 1 122 ? 37.520 0.614 -59.914 1.00 66.19 122 GLY A O 1
ATOM 957 N N . VAL A 1 123 ? 36.876 -1.112 -58.621 1.00 60.97 123 VAL A N 1
ATOM 958 C CA . VAL A 1 123 ? 37.625 -2.143 -59.363 1.00 60.97 123 VAL A CA 1
ATOM 959 C C . VAL A 1 123 ? 37.126 -2.247 -60.807 1.00 60.97 123 VAL A C 1
ATOM 961 O O . VAL A 1 123 ? 37.932 -2.242 -61.732 1.00 60.97 123 VAL A O 1
ATOM 964 N N . GLN A 1 124 ? 35.810 -2.242 -61.029 1.00 57.97 124 GLN A N 1
ATOM 965 C CA . GLN A 1 124 ? 35.225 -2.326 -62.373 1.00 57.97 124 GLN A CA 1
ATOM 966 C C . GLN A 1 124 ? 35.551 -1.097 -63.241 1.00 57.97 124 GLN A C 1
ATOM 968 O O . GLN A 1 124 ? 35.813 -1.234 -64.436 1.00 57.97 124 GLN A O 1
ATOM 973 N N . ARG A 1 125 ? 35.605 0.099 -62.639 1.00 56.12 125 ARG A N 1
ATOM 974 C CA . ARG A 1 125 ? 36.006 1.344 -63.314 1.00 56.12 125 ARG A CA 1
ATOM 975 C C . ARG A 1 125 ? 37.506 1.361 -63.651 1.00 56.12 125 ARG A C 1
ATOM 977 O O . ARG A 1 125 ? 37.871 1.808 -64.735 1.00 56.12 125 ARG A O 1
ATOM 984 N N . GLY A 1 126 ? 38.354 0.817 -62.775 1.00 57.66 126 GLY A N 1
ATOM 985 C CA . GLY A 1 126 ? 39.784 0.616 -63.040 1.00 57.66 126 GLY A 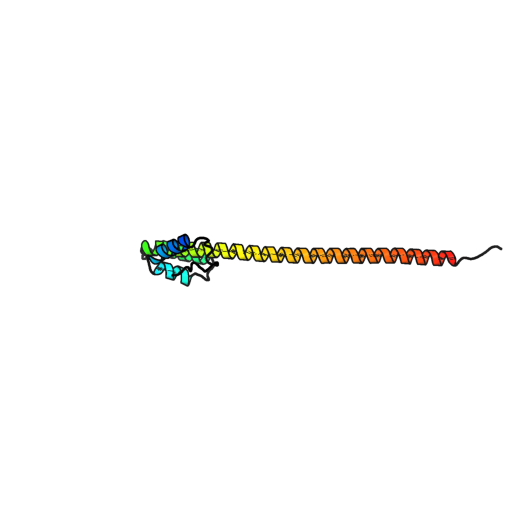CA 1
ATOM 986 C C . GLY A 1 126 ? 40.053 -0.396 -64.161 1.00 57.66 126 GLY A C 1
ATOM 987 O O . GLY A 1 126 ? 40.891 -0.147 -65.023 1.00 57.66 126 GLY A O 1
ATOM 988 N N . SER A 1 127 ? 39.293 -1.495 -64.217 1.00 55.19 127 SER A N 1
ATOM 989 C CA . SER A 1 127 ? 39.401 -2.497 -65.290 1.00 55.19 127 SER A CA 1
ATOM 990 C C . SER A 1 127 ? 38.912 -1.986 -66.652 1.00 55.19 127 SER A C 1
ATOM 992 O O . SER A 1 127 ? 39.516 -2.311 -67.670 1.00 55.19 127 SER A O 1
ATOM 994 N N . LEU A 1 128 ? 37.861 -1.156 -66.690 1.00 54.09 128 LEU A N 1
ATOM 995 C CA . LEU A 1 128 ? 37.391 -0.503 -67.923 1.00 54.09 128 LEU A CA 1
ATOM 996 C C . LEU A 1 128 ? 38.377 0.558 -68.438 1.00 54.09 128 LEU A C 1
ATOM 998 O O . LEU A 1 128 ? 38.550 0.681 -69.646 1.00 54.09 128 LEU A O 1
ATOM 1002 N N . SER A 1 129 ? 39.061 1.280 -67.544 1.00 54.09 129 SER A N 1
ATOM 1003 C CA . SER A 1 129 ? 40.113 2.232 -67.930 1.00 54.09 129 SER A CA 1
ATOM 1004 C C . SER A 1 129 ? 41.381 1.542 -68.446 1.00 54.09 129 SER A C 1
ATOM 1006 O O . SER A 1 129 ? 42.045 2.096 -69.313 1.00 54.09 129 SER A O 1
ATOM 1008 N N . ALA A 1 130 ? 41.715 0.347 -67.945 1.00 53.00 130 ALA A N 1
ATOM 1009 C CA . ALA A 1 130 ? 42.865 -0.434 -68.412 1.00 53.00 130 ALA A CA 1
ATOM 1010 C C . ALA A 1 130 ? 42.611 -1.159 -69.750 1.00 53.00 130 ALA A C 1
ATOM 1012 O O . ALA A 1 130 ? 43.554 -1.465 -70.470 1.00 53.00 130 ALA A O 1
ATOM 1013 N N . ALA A 1 131 ? 41.347 -1.425 -70.102 1.00 53.03 131 ALA A N 1
ATOM 1014 C CA . ALA A 1 131 ? 40.968 -2.033 -71.381 1.00 53.03 131 ALA A CA 1
ATOM 1015 C C . ALA A 1 131 ? 40.814 -1.015 -72.533 1.00 53.03 131 ALA A C 1
ATOM 1017 O O . ALA A 1 131 ? 40.666 -1.418 -73.684 1.00 53.03 131 ALA A O 1
ATOM 1018 N N . ALA A 1 132 ? 40.836 0.290 -72.237 1.00 50.06 132 ALA A N 1
ATOM 1019 C 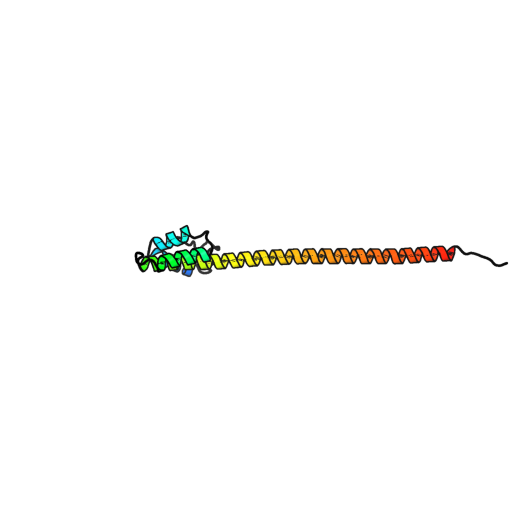CA . ALA A 1 132 ? 40.658 1.365 -73.215 1.00 50.06 132 ALA A CA 1
ATOM 1020 C C . ALA A 1 132 ? 41.966 1.859 -73.864 1.00 50.06 132 ALA A C 1
ATOM 1022 O O . ALA A 1 132 ? 41.917 2.816 -74.633 1.00 50.06 132 ALA A O 1
ATOM 1023 N N . ASP A 1 133 ? 43.105 1.208 -73.608 1.00 54.03 133 ASP A N 1
ATOM 1024 C CA . ASP A 1 133 ? 44.377 1.536 -74.262 1.00 54.03 133 ASP A CA 1
ATOM 1025 C C . ASP A 1 133 ? 44.879 0.386 -75.157 1.00 54.03 133 ASP A C 1
ATOM 1027 O O . ASP A 1 133 ? 45.680 -0.448 -74.726 1.00 54.03 133 ASP A O 1
ATOM 1031 N N . PRO A 1 134 ? 44.398 0.282 -76.412 1.00 54.56 134 PRO A N 1
ATOM 1032 C CA . PRO A 1 134 ? 45.055 -0.504 -77.431 1.00 54.56 134 PRO A CA 1
ATOM 1033 C C . PRO A 1 134 ? 45.827 0.428 -78.374 1.00 54.56 134 PRO A C 1
ATOM 1035 O O . PRO A 1 134 ? 45.290 0.937 -79.353 1.00 54.56 134 PRO A O 1
ATOM 1038 N N . GLY A 1 135 ? 47.126 0.559 -78.122 1.00 56.69 135 GLY A N 1
ATOM 1039 C CA . GLY A 1 135 ? 48.107 0.734 -79.188 1.00 56.69 135 GLY A CA 1
ATOM 1040 C C . GLY A 1 135 ? 48.628 2.150 -79.415 1.00 56.69 135 GLY A C 1
ATOM 1041 O O . GLY A 1 135 ? 48.000 2.975 -80.069 1.00 56.69 135 GLY A O 1
ATOM 1042 N N . GLN A 1 136 ? 49.904 2.326 -79.078 1.00 45.62 136 GLN A N 1
ATOM 1043 C CA . GLN A 1 136 ? 50.856 2.927 -80.009 1.00 45.62 136 GLN A CA 1
ATOM 1044 C C . GLN A 1 136 ? 52.079 2.011 -80.127 1.00 45.62 136 GLN A C 1
ATOM 1046 O O . GLN A 1 136 ? 53.048 2.121 -79.383 1.00 45.62 136 GLN A O 1
ATOM 1051 N N . THR A 1 137 ? 52.013 1.067 -81.067 1.00 47.59 137 THR A N 1
ATOM 1052 C CA . THR A 1 137 ? 53.203 0.622 -81.802 1.00 47.59 137 THR A CA 1
ATOM 1053 C C . THR A 1 137 ? 53.325 1.512 -83.028 1.00 47.59 137 THR A C 1
ATOM 1055 O O . THR A 1 137 ? 52.446 1.483 -83.891 1.00 47.59 137 THR A O 1
ATOM 1058 N N . GLY A 1 138 ? 54.398 2.293 -83.074 1.00 42.50 138 GLY A N 1
ATOM 1059 C CA . GLY A 1 138 ? 54.787 3.155 -84.183 1.00 42.50 138 GLY A CA 1
ATOM 1060 C C . GLY A 1 138 ? 56.123 3.796 -83.876 1.00 42.50 138 GLY A C 1
ATOM 1061 O O . GLY A 1 138 ? 56.109 4.765 -83.092 1.00 42.50 138 GLY A O 1
#

Radius of gyration: 34.96 Å; chains: 1; bounding box: 68×29×108 Å

Sequence (138 aa):
MALRPEDTSDGFQHGNVVAFVNEKMARHTKGPEFYLENISLSWAEVEDKLRAILENSAVTSEAKEACAWGSLALGVRCARRQGRQLHACRLQWLQDFTKLHKSALHALASNMKELSCEARNGVQRGSLSAAADPGQTG

Foldseek 3Di:
DLDDLPPVLLQDDDSVVVVVLCVLLVLDPLLSVLLVVPLPDALVVLVVVLVVLVPDPVHDPSNNRSSVSSSVSSVSSNVSVVVVVVVVVVVVVVVVVVVVVVVVVVVVVVVVVVVVVVVVVVVVVVVVVVVPDDDDPD

Secondary structure (DSSP, 8-state):
--S-TT-TTS--S-HHHHHHHHHHHTTSTHHHHHHHHHTTS-HHHHHHHHHHHHH-TTS-HHHHHHHHHHHHHHHHHHHHHHHHHHHHHHHHHHHHHHHHHHHHHHHHHHHHHHHHHHHHHHHHHHHHHHTT------

InterPro domains:
  IPR028193 Testis-expressed protein 13 A-D, N-terminal [PF15186] (5-117)

Organism: Cnephaeus nilssonii (NCBI:txid3371016)